Protein AF-D3F8M3-F1 (afdb_monomer)

Foldseek 3Di:
DAFPDKDKDKDKDAQAFAKKWKDKWKAQFDQQKKKWKWKDAPDPQQTDTPPDPPDNIDTRRDRGDDDIDIGTHHRGDMIMMMMGMHDGPDDRDQQIWMFMDMWGQDPVRDTDDDDDDDPDPDPDPPPDDDPDDDPTDTD

Structure (mmCIF, N/CA/C/O backbone):
data_AF-D3F8M3-F1
#
_entry.id   AF-D3F8M3-F1
#
loop_
_atom_site.group_PDB
_atom_site.id
_atom_site.type_symbol
_atom_site.label_atom_id
_atom_site.label_alt_id
_atom_site.label_comp_id
_atom_site.label_asym_id
_atom_site.label_entity_id
_atom_site.label_seq_id
_atom_site.pdbx_PDB_ins_code
_atom_site.Cartn_x
_atom_site.Cartn_y
_atom_site.Cartn_z
_atom_site.occupancy
_atom_site.B_iso_or_equiv
_atom_site.auth_seq_id
_atom_site.auth_comp_id
_atom_site.auth_asym_id
_atom_site.auth_atom_id
_atom_site.pdbx_PDB_model_num
ATOM 1 N N . MET A 1 1 ? -14.544 12.584 3.136 1.00 70.25 1 MET A N 1
ATOM 2 C CA . MET A 1 1 ? -13.874 12.634 4.454 1.00 70.25 1 MET A CA 1
ATOM 3 C C . MET A 1 1 ? -12.374 12.599 4.211 1.00 70.25 1 MET A C 1
ATOM 5 O O . MET A 1 1 ? -11.927 11.708 3.496 1.00 70.25 1 MET A O 1
ATOM 9 N N . ALA A 1 2 ? -11.630 13.588 4.708 1.00 84.50 2 ALA A N 1
ATOM 10 C CA . ALA A 1 2 ? -10.171 13.632 4.570 1.00 84.50 2 ALA A CA 1
ATOM 11 C C . ALA A 1 2 ? -9.510 12.509 5.399 1.00 84.50 2 ALA A C 1
ATOM 13 O O . ALA A 1 2 ? -10.127 12.057 6.368 1.00 84.50 2 ALA A O 1
ATOM 14 N N . PRO A 1 3 ? -8.321 12.016 5.008 1.00 90.19 3 PRO A N 1
ATOM 15 C CA . PRO A 1 3 ? -7.590 11.027 5.794 1.00 90.19 3 PRO A CA 1
ATOM 16 C C . PRO A 1 3 ? -7.105 11.617 7.123 1.00 90.19 3 PRO A C 1
ATOM 18 O O . PRO A 1 3 ? -6.761 12.794 7.197 1.00 90.19 3 PRO A O 1
ATOM 21 N N . ASN A 1 4 ? -7.070 10.787 8.169 1.00 92.94 4 ASN A N 1
ATOM 22 C CA . ASN A 1 4 ? -6.460 11.142 9.457 1.00 92.94 4 ASN A CA 1
ATOM 23 C C . ASN A 1 4 ? -4.934 11.176 9.347 1.00 92.94 4 ASN A C 1
ATOM 25 O O . ASN A 1 4 ? -4.270 11.924 10.059 1.00 92.94 4 ASN A O 1
ATOM 29 N N . TRP A 1 5 ? -4.395 10.354 8.449 1.00 91.31 5 TRP A N 1
ATOM 30 C CA . TRP A 1 5 ? -2.975 10.254 8.178 1.00 91.31 5 TRP A CA 1
ATOM 31 C C . TRP A 1 5 ? -2.743 10.063 6.682 1.00 91.31 5 TRP A C 1
ATOM 33 O O . TRP A 1 5 ? -3.412 9.258 6.028 1.00 91.31 5 TRP A O 1
ATOM 43 N N . GLU A 1 6 ? -1.779 10.806 6.151 1.00 94.38 6 GLU A N 1
ATOM 44 C CA . GLU A 1 6 ? -1.294 10.675 4.785 1.00 94.38 6 GLU A CA 1
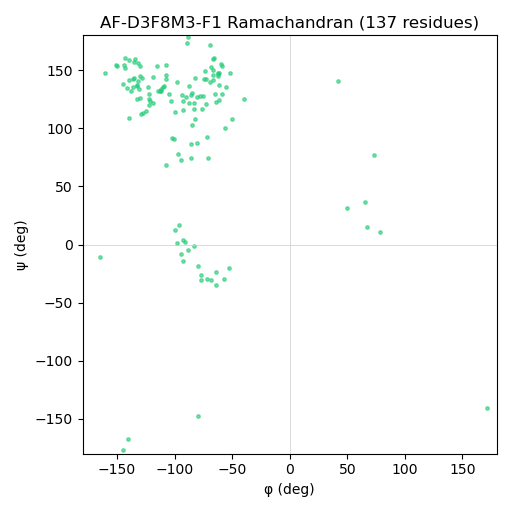ATOM 45 C C . GLU A 1 6 ? 0.230 10.785 4.796 1.00 94.38 6 GLU A C 1
ATOM 47 O O . GLU A 1 6 ? 0.791 11.696 5.408 1.00 94.38 6 GLU A O 1
ATOM 52 N N . GLN A 1 7 ? 0.899 9.859 4.114 1.00 91.94 7 GLN A N 1
ATOM 53 C CA . GLN A 1 7 ? 2.345 9.889 3.948 1.00 91.94 7 GLN A CA 1
ATOM 54 C C . GLN A 1 7 ? 2.705 9.561 2.506 1.00 91.94 7 GLN A C 1
ATOM 56 O O . GLN A 1 7 ? 2.183 8.614 1.922 1.00 91.94 7 GLN A O 1
ATOM 61 N N . THR A 1 8 ? 3.628 10.341 1.948 1.00 92.56 8 THR A N 1
ATOM 62 C CA . THR A 1 8 ? 4.234 10.064 0.646 1.00 92.56 8 THR A CA 1
ATOM 63 C C . THR A 1 8 ? 5.693 9.695 0.835 1.00 92.56 8 THR A C 1
ATOM 65 O O . THR A 1 8 ? 6.421 10.361 1.570 1.00 92.56 8 THR A O 1
ATOM 68 N N . ILE A 1 9 ? 6.111 8.629 0.171 1.00 87.69 9 ILE A N 1
ATOM 69 C CA . ILE A 1 9 ? 7.449 8.046 0.280 1.00 87.69 9 ILE A CA 1
ATOM 70 C C . ILE A 1 9 ? 7.977 7.709 -1.114 1.00 87.69 9 ILE A C 1
ATOM 72 O O . ILE A 1 9 ? 7.195 7.297 -1.972 1.00 87.69 9 ILE A O 1
ATOM 76 N N . PRO A 1 10 ? 9.281 7.882 -1.374 1.00 88.50 10 PRO A N 1
ATOM 77 C CA . PRO A 1 10 ? 9.869 7.448 -2.631 1.00 88.50 10 PRO A CA 1
ATOM 78 C C . PRO A 1 10 ? 9.842 5.919 -2.722 1.00 88.50 10 PRO A C 1
ATOM 80 O O . PRO A 1 10 ? 10.078 5.225 -1.734 1.00 88.50 10 PRO A O 1
ATOM 83 N N . VAL A 1 11 ? 9.569 5.403 -3.916 1.00 86.12 11 VAL A N 1
ATOM 84 C CA . VAL A 1 11 ? 9.629 3.973 -4.232 1.00 86.12 11 VAL A CA 1
ATOM 85 C C . VAL A 1 11 ? 10.392 3.789 -5.536 1.00 86.12 11 VAL A C 1
ATOM 87 O O . VAL A 1 11 ? 10.189 4.529 -6.498 1.00 86.12 11 VAL A O 1
ATOM 90 N N . ALA A 1 12 ? 11.284 2.807 -5.575 1.00 85.62 12 ALA A N 1
ATOM 91 C CA . ALA A 1 12 ? 12.039 2.467 -6.771 1.00 85.62 12 ALA A CA 1
ATOM 92 C C . ALA A 1 12 ? 11.626 1.076 -7.246 1.00 85.62 12 ALA A C 1
ATOM 94 O O . ALA A 1 12 ? 11.543 0.140 -6.451 1.00 85.62 12 ALA A O 1
ATOM 95 N N . GLY A 1 13 ? 11.349 0.959 -8.542 1.00 80.06 13 GLY A N 1
ATOM 96 C CA . GLY A 1 13 ? 11.142 -0.330 -9.181 1.00 80.06 13 GLY A CA 1
ATOM 97 C C . GLY A 1 13 ? 12.434 -1.146 -9.263 1.00 80.06 13 GLY A C 1
ATOM 98 O O . GLY A 1 13 ? 13.524 -0.638 -8.978 1.00 80.06 13 GLY A O 1
ATOM 99 N N . PRO A 1 14 ? 12.327 -2.415 -9.683 1.00 79.50 14 PRO A N 1
ATOM 100 C CA . PRO A 1 14 ? 13.489 -3.261 -9.910 1.00 79.50 14 PRO A CA 1
ATOM 101 C C . PRO A 1 14 ? 14.441 -2.667 -10.972 1.00 79.50 14 PRO A C 1
ATOM 103 O O . PRO A 1 14 ? 14.021 -1.884 -11.835 1.00 79.50 14 PRO A O 1
ATOM 106 N N . PRO A 1 15 ? 15.737 -3.037 -10.929 1.00 78.25 15 PRO A N 1
ATOM 107 C CA . PRO A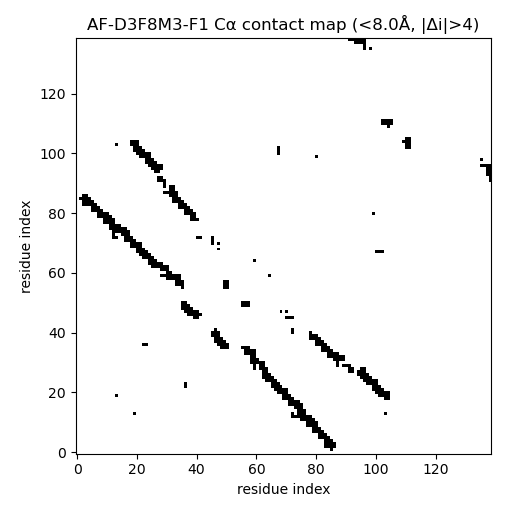 1 15 ? 16.721 -2.584 -11.914 1.00 78.25 15 PRO A CA 1
ATOM 108 C C . PRO A 1 15 ? 16.409 -3.090 -13.327 1.00 78.25 15 PRO A C 1
ATOM 110 O O . PRO A 1 15 ? 16.794 -2.440 -14.292 1.00 78.25 15 PRO A O 1
ATOM 113 N N . ASP A 1 16 ? 15.669 -4.194 -13.442 1.00 82.06 16 ASP A N 1
ATOM 114 C CA . ASP A 1 16 ? 15.241 -4.800 -14.699 1.00 82.06 16 ASP A CA 1
ATOM 115 C C . ASP A 1 16 ? 13.743 -4.581 -14.942 1.00 82.06 16 ASP A C 1
ATOM 117 O O . ASP A 1 16 ? 12.955 -4.431 -14.007 1.00 82.06 16 ASP A O 1
ATOM 121 N N . THR A 1 17 ? 13.327 -4.596 -16.211 1.00 78.88 17 THR A N 1
ATOM 122 C CA . THR A 1 17 ? 11.906 -4.527 -16.583 1.00 78.88 17 THR A CA 1
ATOM 123 C C . THR A 1 17 ? 11.230 -5.852 -16.238 1.00 78.88 17 THR A C 1
ATOM 125 O O . THR A 1 17 ? 11.248 -6.795 -17.028 1.00 78.88 17 THR A O 1
ATOM 128 N N . LEU A 1 18 ? 10.651 -5.931 -15.043 1.00 80.12 18 LEU A N 1
ATOM 129 C CA . LEU A 1 18 ? 10.013 -7.132 -14.513 1.00 80.12 18 LEU A CA 1
ATOM 130 C C . LEU A 1 18 ? 8.672 -6.796 -13.869 1.00 80.12 18 LEU A C 1
ATOM 132 O O . LEU A 1 18 ? 8.419 -5.670 -13.434 1.00 80.12 18 LEU A O 1
ATOM 136 N N . ARG A 1 19 ? 7.808 -7.809 -13.797 1.00 85.50 19 ARG A N 1
ATOM 137 C CA . ARG A 1 19 ? 6.572 -7.739 -13.024 1.00 85.50 19 ARG A CA 1
ATOM 138 C C . ARG A 1 19 ? 6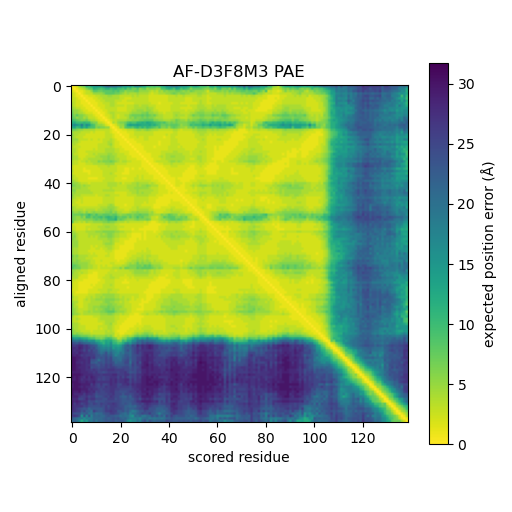.906 -7.929 -11.547 1.00 85.50 19 ARG A C 1
ATOM 140 O O . ARG A 1 19 ? 7.536 -8.921 -11.193 1.00 85.50 19 ARG A O 1
ATOM 147 N N . PHE A 1 20 ? 6.455 -7.021 -10.693 1.00 85.50 20 PHE A N 1
ATOM 148 C CA . PHE A 1 20 ? 6.680 -7.080 -9.250 1.00 85.50 20 PHE A CA 1
ATOM 149 C C . PHE A 1 20 ? 5.428 -6.669 -8.474 1.00 85.50 20 PHE A C 1
ATOM 151 O O . PHE A 1 20 ? 4.527 -6.027 -9.012 1.00 85.50 20 PHE A O 1
ATOM 158 N N . GLY A 1 21 ? 5.348 -7.089 -7.218 1.00 89.81 21 GLY A N 1
ATOM 159 C CA . GLY A 1 21 ? 4.313 -6.689 -6.278 1.00 89.81 21 GLY A CA 1
ATOM 160 C C . GLY A 1 21 ? 4.709 -5.413 -5.550 1.00 89.81 21 GLY A C 1
ATOM 161 O O . GLY A 1 21 ? 5.841 -5.275 -5.096 1.00 89.81 21 GLY A O 1
ATOM 162 N N . ILE A 1 22 ? 3.772 -4.489 -5.405 1.00 90.50 22 ILE A N 1
ATOM 163 C CA . ILE A 1 22 ? 3.949 -3.261 -4.632 1.00 90.50 22 ILE A CA 1
ATOM 164 C C . ILE A 1 22 ? 2.675 -2.960 -3.853 1.00 90.50 22 ILE A C 1
ATOM 166 O O . ILE A 1 22 ? 1.562 -3.157 -4.344 1.00 90.50 22 ILE A O 1
ATOM 170 N N . GLY A 1 23 ? 2.823 -2.482 -2.627 1.00 93.25 23 GLY A N 1
ATOM 171 C CA . GLY A 1 23 ? 1.692 -2.059 -1.819 1.00 93.25 23 GLY A CA 1
ATOM 172 C C . GLY A 1 23 ? 2.099 -1.750 -0.394 1.00 93.25 23 GLY A C 1
ATOM 173 O O . GLY A 1 23 ? 3.144 -1.143 -0.175 1.00 93.25 23 GLY A O 1
ATOM 174 N N . VAL A 1 24 ? 1.266 -2.134 0.567 1.00 92.69 24 VAL A N 1
ATOM 175 C CA . VAL A 1 24 ? 1.436 -1.760 1.972 1.00 92.69 24 VAL A CA 1
ATOM 176 C C . VAL A 1 24 ? 1.385 -2.978 2.880 1.00 92.69 24 VAL A C 1
ATOM 178 O O . VAL A 1 24 ? 0.597 -3.898 2.661 1.00 92.69 24 VAL A O 1
ATOM 181 N N . GLN A 1 25 ? 2.198 -2.956 3.927 1.00 93.94 25 GLN A N 1
ATOM 182 C CA . GLN A 1 25 ? 2.112 -3.854 5.065 1.00 93.94 25 GLN A CA 1
ATOM 183 C C . GLN A 1 25 ? 1.716 -3.045 6.289 1.00 93.94 25 GLN A C 1
ATOM 185 O O . GLN A 1 25 ? 2.260 -1.981 6.569 1.00 93.94 25 GLN A O 1
ATOM 190 N N . MET A 1 26 ? 0.730 -3.556 6.997 1.00 91.75 26 MET A N 1
ATOM 191 C CA . MET A 1 26 ? 0.248 -3.031 8.254 1.00 91.75 26 MET A CA 1
ATOM 192 C C . MET A 1 26 ? 0.690 -3.958 9.364 1.00 91.75 26 MET A C 1
ATOM 194 O O . MET A 1 26 ? 0.730 -5.176 9.174 1.00 91.75 26 MET A O 1
ATOM 198 N N . ARG A 1 27 ? 0.986 -3.372 10.515 1.00 95.44 27 ARG A N 1
ATOM 199 C CA . ARG A 1 27 ? 1.285 -4.100 11.741 1.00 95.44 27 ARG A CA 1
ATOM 200 C C . ARG A 1 27 ? 0.466 -3.514 12.872 1.00 95.44 27 ARG A C 1
ATOM 202 O O . ARG A 1 27 ? 0.428 -2.293 13.008 1.00 95.44 27 ARG A O 1
ATOM 209 N N . ASN A 1 28 ? -0.159 -4.376 13.668 1.00 94.69 28 ASN A N 1
ATOM 210 C CA . ASN A 1 28 ? -0.934 -3.999 14.855 1.00 94.69 28 ASN A CA 1
ATOM 211 C C . ASN A 1 28 ? -1.972 -2.870 14.625 1.00 94.69 28 ASN A C 1
ATOM 213 O O . ASN A 1 28 ? -2.248 -2.063 15.514 1.00 94.69 28 ASN A O 1
ATOM 217 N N . MET A 1 29 ? -2.542 -2.774 13.417 1.00 94.62 29 MET A N 1
ATOM 218 C CA . MET A 1 29 ? -3.519 -1.731 13.084 1.00 94.62 29 MET A CA 1
ATOM 219 C C . MET A 1 29 ? -4.937 -2.109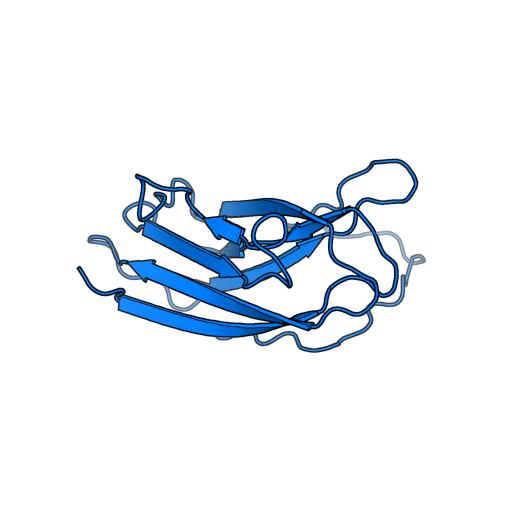 13.558 1.00 94.62 29 MET A C 1
ATOM 221 O O . MET A 1 29 ? -5.335 -3.269 13.448 1.00 94.62 29 MET A O 1
ATOM 225 N N . PRO A 1 30 ? -5.764 -1.158 14.028 1.00 95.25 30 PRO A N 1
ATOM 226 C CA . PRO A 1 30 ? -7.167 -1.436 14.336 1.00 95.25 30 PRO A CA 1
ATOM 227 C C . PRO A 1 30 ? -7.980 -1.877 13.109 1.00 95.25 30 PRO A C 1
ATOM 229 O O . PRO A 1 30 ? -7.761 -1.392 11.996 1.00 95.25 30 PRO A O 1
ATOM 232 N N . THR A 1 31 ? -8.959 -2.764 13.315 1.00 95.94 31 THR A N 1
ATOM 233 C CA . THR A 1 31 ? -9.764 -3.371 12.235 1.00 95.94 31 THR A CA 1
ATOM 234 C C . THR A 1 31 ? -11.045 -2.608 11.875 1.00 95.94 31 THR A C 1
ATOM 236 O O . THR A 1 31 ? -11.826 -3.022 11.021 1.00 95.94 31 THR A O 1
ATOM 239 N N . ASP A 1 32 ? -11.288 -1.478 12.526 1.00 94.38 32 ASP A N 1
ATOM 240 C CA . ASP A 1 32 ? -12.395 -0.563 12.238 1.00 94.38 32 ASP A CA 1
ATOM 241 C C . ASP A 1 32 ? -11.964 0.627 11.357 1.00 94.38 32 ASP A C 1
ATOM 243 O O . ASP A 1 32 ? -12.776 1.496 11.026 1.00 94.38 32 ASP A O 1
ATOM 247 N N . GLY A 1 33 ? -10.686 0.659 10.963 1.00 94.75 33 GLY A N 1
ATOM 248 C CA . GLY A 1 33 ? -10.104 1.657 10.075 1.00 94.75 33 GLY A CA 1
ATOM 249 C C . GLY A 1 33 ? -10.186 1.305 8.588 1.00 94.75 33 GLY A C 1
ATOM 250 O O . GLY A 1 33 ? -10.555 0.202 8.174 1.00 94.75 33 GLY A O 1
ATOM 251 N N . TRP A 1 34 ? -9.788 2.272 7.763 1.00 96.38 34 TRP A N 1
ATOM 252 C CA . TRP A 1 34 ? -9.729 2.137 6.308 1.00 96.38 34 TRP A CA 1
ATOM 253 C C . TRP A 1 34 ? -8.398 2.633 5.769 1.00 96.38 34 TRP A C 1
ATOM 255 O O . TRP A 1 34 ? -7.773 3.512 6.359 1.00 96.38 34 TRP A O 1
ATOM 265 N N . PHE A 1 35 ? -8.003 2.142 4.600 1.00 96.44 35 PHE A N 1
ATOM 266 C CA . PHE A 1 35 ? -6.783 2.569 3.932 1.00 96.44 35 PHE A CA 1
ATOM 267 C C . PHE A 1 35 ? -6.929 2.646 2.418 1.00 96.44 35 PHE A C 1
ATOM 269 O O . PHE A 1 35 ? -7.828 2.058 1.816 1.00 96.44 35 PHE A O 1
ATOM 276 N N . ALA A 1 36 ? -6.020 3.390 1.809 1.00 96.75 36 ALA A N 1
ATOM 277 C CA . ALA A 1 36 ? -5.849 3.478 0.372 1.00 96.75 36 ALA A CA 1
ATOM 278 C C . ALA A 1 36 ? -4.382 3.788 0.086 1.00 96.75 36 ALA A C 1
ATOM 280 O O . ALA A 1 36 ? -3.696 4.394 0.913 1.00 96.75 36 ALA A O 1
ATOM 281 N N . PHE A 1 37 ? -3.906 3.417 -1.092 1.00 95.44 37 PHE A N 1
ATOM 282 C CA . PHE A 1 37 ? -2.617 3.892 -1.568 1.00 95.44 37 PHE A CA 1
ATOM 283 C C . PHE A 1 37 ? -2.661 4.133 -3.070 1.00 95.44 37 PHE A C 1
ATOM 285 O O . PHE A 1 37 ? -3.444 3.518 -3.796 1.00 95.44 37 PHE A O 1
ATOM 292 N N . ASN A 1 38 ? -1.828 5.054 -3.535 1.00 96.50 38 ASN A N 1
ATOM 293 C CA . ASN A 1 38 ? -1.593 5.245 -4.954 1.00 96.50 38 ASN A CA 1
ATOM 294 C C . ASN A 1 38 ? -0.095 5.268 -5.241 1.00 96.50 38 ASN A C 1
ATOM 296 O O . ASN A 1 38 ? 0.715 5.586 -4.369 1.00 96.50 38 ASN A O 1
ATOM 300 N N . VAL A 1 39 ? 0.253 4.891 -6.464 1.00 95.50 39 VAL A N 1
ATOM 301 C CA . VAL A 1 39 ? 1.621 4.948 -6.966 1.00 95.50 39 VAL A CA 1
ATOM 302 C C . VAL A 1 39 ? 1.549 5.426 -8.412 1.00 95.50 39 VAL A C 1
ATOM 304 O O . VAL A 1 39 ? 1.049 4.679 -9.258 1.00 95.50 39 VAL A O 1
ATOM 307 N N . PRO A 1 40 ? 1.978 6.661 -8.724 1.00 95.62 40 PRO A N 1
ATOM 308 C CA . PRO A 1 40 ? 2.013 7.141 -10.096 1.00 95.62 40 PRO A CA 1
ATOM 309 C C . PRO A 1 40 ? 2.906 6.254 -10.968 1.00 95.62 40 PRO A C 1
ATOM 311 O O . PRO A 1 40 ? 4.049 5.956 -10.617 1.00 95.62 40 PRO A O 1
ATOM 314 N N . GLY A 1 41 ? 2.375 5.818 -12.101 1.00 92.06 41 GLY A N 1
ATOM 315 C CA . GLY A 1 41 ? 3.127 5.117 -13.131 1.00 92.06 41 GLY A CA 1
ATOM 316 C C . GLY A 1 41 ? 3.756 6.082 -14.130 1.00 92.06 41 GLY A C 1
ATOM 317 O O . GLY A 1 41 ? 3.568 7.298 -14.060 1.00 92.06 41 GLY A O 1
ATOM 318 N N . TYR A 1 42 ? 4.487 5.532 -15.096 1.00 89.88 42 TYR A N 1
ATOM 319 C CA . TYR A 1 42 ? 4.910 6.289 -16.279 1.00 89.88 42 TYR A CA 1
ATOM 320 C C . TYR A 1 42 ? 3.775 6.408 -17.315 1.00 89.88 42 TYR A C 1
ATOM 322 O O . TYR A 1 42 ? 3.825 7.277 -18.183 1.00 89.88 42 TYR A O 1
ATOM 330 N N . ASP A 1 43 ? 2.759 5.551 -17.209 1.00 92.62 43 ASP A N 1
ATOM 331 C CA . ASP A 1 43 ? 1.517 5.551 -17.977 1.00 92.62 43 ASP A CA 1
ATOM 332 C C . ASP A 1 43 ? 0.335 5.079 -17.099 1.00 92.62 43 ASP A C 1
ATOM 334 O O . ASP A 1 43 ? 0.475 4.843 -15.894 1.00 92.62 43 ASP A O 1
ATOM 338 N N . ALA A 1 44 ? -0.856 4.966 -17.691 1.00 91.44 44 ALA A N 1
ATOM 339 C CA . ALA A 1 44 ? -2.058 4.545 -16.974 1.00 91.44 44 ALA A CA 1
ATOM 340 C C . ALA A 1 44 ? -2.020 3.069 -16.528 1.00 91.44 44 ALA A C 1
ATOM 342 O O . ALA A 1 44 ? -2.599 2.746 -15.495 1.00 91.44 44 ALA A O 1
ATOM 343 N N . GLU A 1 45 ? -1.336 2.188 -17.264 1.00 90.00 45 GLU A N 1
ATOM 344 C CA . GLU A 1 45 ? -1.260 0.748 -16.961 1.00 90.00 45 GLU A CA 1
ATOM 345 C C . GLU A 1 45 ? -0.287 0.446 -15.813 1.00 90.00 45 GLU A C 1
ATOM 347 O O . GLU A 1 45 ? -0.481 -0.490 -15.039 1.00 90.00 45 GLU A O 1
ATOM 352 N N . SER A 1 46 ? 0.750 1.270 -15.681 1.00 89.94 46 SER A N 1
ATOM 353 C CA . SER A 1 46 ? 1.747 1.212 -14.612 1.00 89.94 46 SER A CA 1
ATOM 354 C C . SER A 1 46 ? 1.368 2.024 -13.371 1.00 89.94 46 SER A C 1
ATOM 356 O O . SER A 1 46 ? 2.098 1.991 -12.375 1.00 89.94 46 SER A O 1
ATOM 358 N N . THR A 1 47 ? 0.251 2.758 -13.420 1.00 94.12 47 THR A N 1
ATOM 359 C CA . THR A 1 47 ? -0.276 3.532 -12.293 1.00 94.12 47 THR A CA 1
ATOM 360 C C . THR A 1 47 ? -1.135 2.652 -11.401 1.00 94.12 47 THR A C 1
ATOM 362 O O . THR A 1 47 ? -2.064 1.989 -11.856 1.00 94.12 47 THR A O 1
ATOM 365 N N . ILE A 1 48 ? -0.874 2.699 -10.097 1.00 94.50 48 ILE A N 1
ATOM 366 C CA . ILE A 1 48 ? -1.657 1.962 -9.109 1.00 94.50 48 ILE A CA 1
ATOM 367 C C . ILE A 1 48 ? -2.564 2.921 -8.359 1.00 94.50 48 ILE A C 1
ATOM 369 O O . ILE A 1 48 ? -2.122 3.931 -7.811 1.00 94.50 48 ILE A O 1
ATOM 373 N N . ILE A 1 49 ? -3.840 2.553 -8.296 1.00 94.75 49 ILE A N 1
ATOM 374 C CA . ILE A 1 49 ? -4.849 3.183 -7.453 1.00 94.75 49 ILE A CA 1
ATOM 375 C C . ILE A 1 49 ? -5.524 2.056 -6.681 1.00 94.75 49 ILE A C 1
ATOM 377 O O . ILE A 1 49 ? -6.197 1.212 -7.275 1.00 94.75 49 ILE A O 1
ATOM 381 N N . PHE A 1 50 ? -5.311 2.022 -5.367 1.00 94.12 50 PHE A N 1
ATOM 382 C CA . PHE A 1 50 ? -5.869 0.997 -4.501 1.00 94.12 50 PHE A CA 1
ATOM 383 C C . PHE A 1 50 ? -6.731 1.602 -3.377 1.00 94.12 50 PHE A C 1
ATOM 385 O O . PHE A 1 50 ? -6.239 2.452 -2.630 1.00 94.12 50 PHE A O 1
ATOM 392 N N . PRO A 1 51 ? -7.969 1.111 -3.181 1.00 93.75 51 PRO A N 1
ATOM 393 C CA . PRO A 1 51 ? -8.689 0.221 -4.096 1.00 93.75 51 PRO A CA 1
ATOM 394 C C . PRO A 1 51 ? -9.036 0.932 -5.421 1.00 93.75 51 PRO A C 1
ATOM 396 O O . PRO A 1 51 ? -9.048 2.164 -5.467 1.00 93.75 51 PRO A O 1
ATOM 399 N N . PRO A 1 52 ? -9.309 0.183 -6.504 1.00 88.38 52 PRO A N 1
ATOM 400 C CA . PRO A 1 52 ? -9.730 0.785 -7.761 1.00 88.38 52 PRO A CA 1
ATOM 401 C C . PRO A 1 52 ? -11.123 1.435 -7.624 1.00 88.38 52 PRO A C 1
ATOM 403 O O . PRO A 1 52 ? -11.962 0.946 -6.853 1.00 88.38 52 PRO A O 1
ATOM 406 N N . PRO A 1 53 ? -11.408 2.502 -8.397 1.00 84.31 53 PRO A N 1
ATOM 407 C CA . PRO A 1 53 ? -12.738 3.100 -8.465 1.00 84.31 53 PRO A CA 1
ATOM 408 C C . PRO A 1 53 ? -13.839 2.062 -8.770 1.00 84.31 53 PRO A C 1
ATOM 410 O O . PRO A 1 53 ? -13.583 1.102 -9.497 1.00 84.31 53 PRO A O 1
ATOM 413 N N . PRO A 1 54 ? -15.071 2.240 -8.249 1.00 88.69 54 PRO A N 1
ATOM 414 C CA . PRO A 1 54 ? -15.574 3.416 -7.525 1.00 88.69 54 PRO A CA 1
ATOM 415 C C . PRO A 1 54 ? -15.218 3.442 -6.030 1.00 88.69 54 PRO A C 1
ATOM 417 O O . PRO A 1 54 ? -15.578 4.386 -5.327 1.00 88.69 54 PRO A O 1
ATOM 420 N N . ASN A 1 55 ? -14.524 2.424 -5.522 1.00 85.44 55 ASN A N 1
ATOM 421 C CA . ASN A 1 55 ? -14.165 2.364 -4.112 1.00 85.44 55 ASN A CA 1
ATOM 422 C C . ASN A 1 55 ? -13.022 3.343 -3.829 1.00 85.44 55 ASN A C 1
ATOM 424 O O . ASN A 1 55 ? -11.991 3.306 -4.487 1.00 85.44 55 ASN A O 1
ATOM 428 N N . ALA A 1 56 ? -13.192 4.214 -2.834 1.00 87.19 56 ALA A N 1
ATOM 429 C CA . ALA A 1 56 ? -12.168 5.197 -2.469 1.00 87.19 56 ALA A CA 1
ATOM 430 C C . ALA A 1 56 ? -11.219 4.711 -1.357 1.00 87.19 56 ALA A C 1
ATOM 432 O O . ALA A 1 56 ? -10.198 5.342 -1.098 1.00 87.19 56 ALA A O 1
ATOM 433 N N . ARG A 1 57 ? -11.585 3.630 -0.653 1.00 93.19 57 ARG A N 1
ATOM 434 C CA . ARG A 1 57 ? -10.856 3.087 0.503 1.00 93.19 57 ARG A CA 1
ATOM 435 C C . ARG A 1 57 ? -11.236 1.629 0.768 1.00 93.19 57 ARG A C 1
ATOM 437 O O . ARG A 1 57 ? -12.374 1.236 0.520 1.00 93.19 57 ARG A O 1
ATOM 444 N N . SER A 1 58 ? -10.286 0.847 1.264 1.00 94.31 58 SER A N 1
ATOM 445 C CA . SER A 1 58 ? -10.423 -0.569 1.623 1.00 94.31 58 SER A CA 1
ATOM 446 C C . SER A 1 58 ? -10.434 -0.722 3.148 1.00 94.31 58 SER A C 1
ATOM 448 O O . SER A 1 58 ? -9.708 0.019 3.814 1.00 94.31 58 SER A O 1
ATOM 450 N N . PRO A 1 59 ? -11.232 -1.633 3.734 1.00 94.94 59 PRO A N 1
ATOM 451 C CA . PRO A 1 59 ? -11.239 -1.832 5.180 1.00 94.94 59 PRO A CA 1
ATOM 452 C C . PRO A 1 59 ? -9.974 -2.569 5.635 1.00 94.94 59 PRO A C 1
ATOM 454 O O . PRO A 1 59 ? -9.443 -3.416 4.908 1.00 94.94 59 PRO A O 1
ATOM 457 N N . VAL A 1 60 ? -9.521 -2.283 6.854 1.00 92.88 60 VAL A N 1
ATOM 458 C CA . VAL A 1 60 ? -8.508 -3.092 7.544 1.00 92.88 60 VAL A CA 1
ATOM 459 C C . VAL A 1 60 ? -9.233 -4.239 8.245 1.00 92.88 60 VAL A C 1
ATOM 461 O O . VAL A 1 60 ? -9.868 -4.031 9.260 1.00 92.88 60 VAL A O 1
ATOM 464 N N . TYR A 1 61 ? -9.200 -5.460 7.713 1.00 92.06 61 TYR A N 1
ATOM 465 C CA . TYR A 1 61 ? -9.980 -6.578 8.281 1.00 92.06 61 TYR A CA 1
ATOM 466 C C . TYR A 1 61 ? -9.193 -7.454 9.271 1.00 92.06 61 TYR A C 1
ATOM 468 O O . TYR A 1 61 ? -9.772 -8.327 9.915 1.00 92.06 61 TYR A O 1
ATOM 476 N N . ARG A 1 62 ? -7.879 -7.233 9.398 1.00 92.94 62 ARG A N 1
ATOM 477 C CA . ARG A 1 62 ? -7.012 -7.856 10.409 1.00 92.94 62 ARG A CA 1
ATOM 478 C C . ARG A 1 62 ? -5.844 -6.925 10.773 1.00 92.94 62 ARG A C 1
ATOM 480 O O . ARG A 1 62 ? -5.458 -6.142 9.905 1.00 92.94 62 ARG A O 1
ATOM 487 N N . PRO A 1 63 ? -5.265 -7.024 11.985 1.00 86.38 63 PRO A N 1
ATOM 488 C CA . PRO A 1 63 ? -4.220 -6.097 12.432 1.00 86.38 63 PRO A CA 1
ATOM 489 C C . PRO A 1 63 ? -2.915 -6.130 11.634 1.00 86.38 63 PRO A C 1
ATOM 491 O O . PRO A 1 63 ? -2.312 -5.082 11.405 1.00 86.38 63 PRO A O 1
ATOM 494 N N . ASP A 1 64 ? -2.521 -7.312 11.160 1.00 93.12 64 ASP A N 1
ATOM 495 C CA . ASP A 1 64 ? -1.305 -7.527 10.371 1.00 93.12 64 ASP A CA 1
ATOM 496 C C . ASP A 1 64 ? -1.679 -7.807 8.906 1.00 93.12 64 ASP A C 1
ATOM 498 O O . ASP A 1 64 ? -1.653 -8.933 8.390 1.00 93.12 64 ASP A O 1
ATOM 502 N N . LEU A 1 65 ? -2.188 -6.767 8.247 1.00 89.19 65 LEU A N 1
ATOM 503 C CA . LEU A 1 65 ? -2.657 -6.830 6.867 1.00 89.19 65 LEU A CA 1
ATOM 504 C C . LEU A 1 65 ? -1.541 -6.444 5.895 1.00 89.19 65 LEU A C 1
ATOM 506 O O . LEU A 1 65 ? -1.049 -5.326 5.932 1.00 89.19 65 LEU A O 1
ATOM 510 N N . ALA A 1 66 ? -1.219 -7.323 4.949 1.00 91.88 66 ALA A N 1
ATOM 511 C CA . ALA A 1 66 ? -0.399 -6.988 3.791 1.00 91.88 66 ALA A CA 1
ATOM 512 C C . ALA A 1 66 ? -1.254 -7.000 2.520 1.00 91.88 66 ALA A C 1
ATOM 514 O O . ALA A 1 66 ? -2.055 -7.916 2.309 1.00 91.88 66 ALA A O 1
ATOM 515 N N . VAL A 1 67 ? -1.075 -5.988 1.674 1.00 89.88 67 VAL A N 1
ATOM 516 C CA . VAL A 1 67 ? -1.696 -5.895 0.351 1.00 89.88 67 VAL A CA 1
ATOM 517 C C . VAL A 1 67 ? -0.627 -5.569 -0.672 1.00 89.88 67 VAL A C 1
ATOM 519 O O . VAL A 1 67 ? 0.068 -4.566 -0.548 1.00 89.88 67 VAL A O 1
ATOM 522 N N . LEU A 1 68 ? -0.548 -6.401 -1.706 1.00 91.75 68 LEU A N 1
ATOM 523 C CA . LEU A 1 68 ? 0.333 -6.220 -2.851 1.00 91.75 68 LEU A CA 1
ATOM 524 C C . LEU A 1 68 ? -0.503 -6.201 -4.129 1.00 91.75 68 LEU A C 1
ATOM 526 O O . LEU A 1 68 ? -1.390 -7.033 -4.321 1.00 91.75 68 LEU A O 1
ATOM 530 N N . VAL A 1 69 ? -0.196 -5.258 -5.011 1.00 89.69 69 VAL A N 1
ATOM 531 C CA . VAL A 1 69 ? -0.725 -5.180 -6.372 1.00 89.69 69 VAL A CA 1
ATOM 532 C C . VAL A 1 69 ? 0.428 -5.446 -7.326 1.00 89.69 69 VAL A C 1
ATOM 534 O O . VAL A 1 69 ? 1.509 -4.881 -7.180 1.00 89.69 69 VAL A O 1
ATOM 537 N N . MET A 1 70 ? 0.205 -6.330 -8.294 1.00 89.06 70 MET A N 1
ATOM 538 C CA . MET A 1 70 ? 1.217 -6.658 -9.292 1.00 89.06 70 MET A CA 1
ATOM 539 C C . MET A 1 70 ? 1.240 -5.597 -10.390 1.00 89.06 70 MET A C 1
ATOM 541 O O . MET A 1 70 ? 0.212 -5.352 -11.020 1.00 89.06 70 MET A O 1
ATOM 545 N N . VAL A 1 71 ? 2.414 -5.038 -10.665 1.00 88.88 71 VAL A N 1
ATOM 546 C CA . VAL A 1 71 ? 2.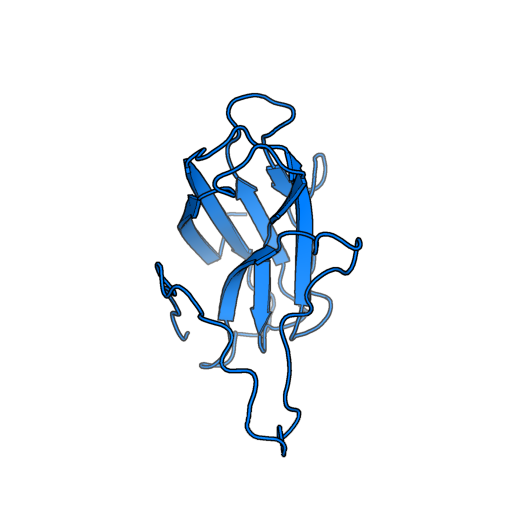644 -4.023 -11.700 1.00 88.88 71 VAL A CA 1
ATOM 547 C C . VAL A 1 71 ? 3.894 -4.365 -12.506 1.00 88.88 71 VAL A C 1
ATOM 549 O O . VAL A 1 71 ? 4.744 -5.133 -12.057 1.00 88.88 71 VAL A O 1
ATOM 552 N N . THR A 1 72 ? 4.001 -3.808 -13.707 1.00 90.44 72 THR A N 1
ATOM 553 C CA . THR A 1 72 ? 5.213 -3.882 -14.526 1.00 90.44 72 THR A CA 1
ATOM 554 C C . THR A 1 72 ? 5.716 -2.467 -14.747 1.00 90.44 72 THR A C 1
ATOM 556 O O . THR A 1 72 ? 4.983 -1.637 -15.281 1.00 90.44 72 THR A O 1
ATOM 559 N N . TRP A 1 73 ? 6.950 -2.182 -14.333 1.00 88.19 73 TRP A N 1
ATOM 560 C CA . TRP A 1 73 ? 7.618 -0.910 -14.615 1.00 88.19 73 TRP A CA 1
ATOM 561 C C . TRP A 1 73 ? 8.830 -1.127 -15.510 1.00 88.19 73 TRP A C 1
ATOM 563 O O . TRP A 1 73 ? 9.441 -2.194 -15.500 1.00 88.19 73 TRP A O 1
ATOM 573 N N . ARG A 1 74 ? 9.199 -0.090 -16.268 1.00 88.75 74 ARG A N 1
ATOM 574 C CA . ARG A 1 74 ? 10.492 -0.056 -16.956 1.00 88.75 74 ARG A CA 1
ATOM 575 C C . ARG A 1 74 ? 11.639 -0.108 -15.940 1.00 88.75 74 ARG A C 1
ATOM 577 O O . ARG A 1 74 ? 11.524 0.459 -14.851 1.00 88.75 74 ARG A O 1
ATOM 584 N N . ALA A 1 75 ? 12.739 -0.737 -16.341 1.00 86.25 75 ALA A N 1
ATOM 585 C CA . ALA A 1 75 ? 13.998 -0.795 -15.602 1.00 86.25 75 ALA A CA 1
ATOM 586 C C . ALA A 1 75 ? 14.359 0.543 -14.927 1.00 86.25 75 ALA A C 1
ATOM 588 O O . ALA A 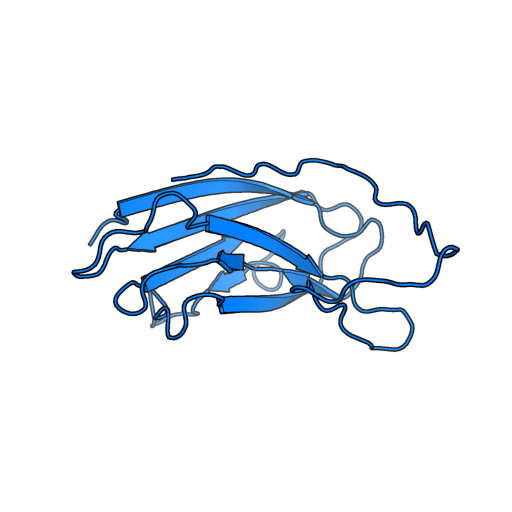1 75 ? 14.405 1.590 -15.583 1.00 86.25 75 ALA A O 1
ATOM 589 N N . GLY A 1 76 ? 14.598 0.506 -13.612 1.00 79.75 76 GLY A N 1
ATOM 590 C CA . GLY A 1 76 ? 15.057 1.659 -12.832 1.00 79.75 76 GLY A CA 1
ATOM 591 C C . GLY A 1 76 ? 14.047 2.804 -12.689 1.00 79.75 76 GLY A C 1
ATOM 592 O O . GLY A 1 76 ? 14.438 3.915 -12.329 1.00 79.75 76 GLY A O 1
ATOM 593 N N . PHE A 1 77 ? 12.760 2.585 -12.982 1.00 87.19 77 PHE A N 1
ATOM 594 C CA . PHE A 1 77 ? 11.744 3.616 -12.778 1.00 87.19 77 PHE A CA 1
ATOM 595 C C . PHE A 1 77 ? 11.591 3.958 -11.292 1.00 87.19 77 PHE A C 1
ATOM 597 O O . PHE A 1 77 ? 11.401 3.080 -10.451 1.00 87.19 77 PHE A O 1
ATOM 604 N N . VAL A 1 78 ? 11.643 5.252 -10.985 1.00 88.75 78 VAL A N 1
ATOM 605 C CA . VAL A 1 78 ? 11.432 5.793 -9.641 1.00 88.75 78 VAL A CA 1
ATOM 606 C C . VAL A 1 78 ? 10.098 6.520 -9.619 1.00 88.75 78 VAL A C 1
ATOM 608 O O . VAL A 1 78 ? 9.779 7.278 -10.536 1.00 88.75 78 VAL A O 1
ATOM 611 N N . SER A 1 79 ? 9.336 6.296 -8.559 1.00 92.19 79 SER A N 1
ATOM 612 C CA . SER A 1 79 ? 8.059 6.946 -8.304 1.00 92.19 79 SER A CA 1
ATOM 613 C C . SER A 1 79 ? 7.925 7.279 -6.814 1.00 92.19 79 SER A C 1
ATOM 615 O O . SER A 1 79 ? 8.893 7.234 -6.049 1.00 92.19 79 SER A O 1
ATOM 617 N N . SER A 1 80 ? 6.722 7.632 -6.386 1.00 90.94 80 SER A N 1
ATOM 618 C CA . SER A 1 80 ? 6.354 7.796 -4.990 1.00 90.94 80 SER A CA 1
ATOM 619 C C . SER A 1 80 ? 5.068 7.034 -4.686 1.00 90.94 80 SER A C 1
ATOM 621 O O . SER A 1 80 ? 4.178 6.925 -5.522 1.00 90.94 80 SER A O 1
ATOM 623 N N . MET A 1 81 ? 4.963 6.483 -3.481 1.00 93.94 81 MET A N 1
ATOM 624 C CA . MET A 1 81 ? 3.722 5.908 -2.976 1.00 93.94 81 MET A CA 1
ATOM 625 C C . MET A 1 81 ? 3.100 6.883 -1.987 1.00 93.94 81 MET A C 1
ATOM 627 O O . MET A 1 81 ? 3.741 7.230 -0.994 1.00 93.94 81 MET A O 1
ATOM 631 N N . THR A 1 82 ? 1.856 7.293 -2.230 1.00 95.81 82 THR A N 1
ATOM 632 C CA . THR A 1 82 ? 1.061 8.015 -1.232 1.00 95.81 82 THR A CA 1
ATOM 633 C C . THR A 1 82 ? 0.114 7.042 -0.553 1.00 95.81 82 THR A C 1
ATOM 635 O O . THR A 1 82 ? -0.811 6.519 -1.175 1.00 95.81 82 THR A O 1
ATOM 638 N N . MET A 1 83 ? 0.338 6.818 0.736 1.00 95.44 83 MET A N 1
ATOM 639 C CA . MET A 1 83 ? -0.497 5.997 1.603 1.00 95.44 83 MET A CA 1
ATOM 640 C C . MET A 1 83 ? -1.439 6.898 2.393 1.00 95.44 83 MET A C 1
ATOM 642 O O . MET A 1 83 ? -1.046 7.967 2.862 1.00 95.44 83 MET A O 1
ATOM 646 N N . ARG A 1 84 ? -2.686 6.462 2.544 1.00 95.81 84 ARG A N 1
ATOM 647 C CA . ARG A 1 84 ? -3.733 7.174 3.275 1.00 95.81 84 ARG A CA 1
ATOM 648 C C . ARG A 1 84 ? -4.422 6.228 4.233 1.00 95.81 84 ARG A C 1
ATOM 650 O O . ARG A 1 84 ? -4.716 5.086 3.873 1.00 95.81 84 ARG A O 1
ATOM 657 N N . TRP A 1 85 ? -4.734 6.734 5.416 1.00 95.06 85 TRP A N 1
ATOM 658 C CA . TRP A 1 85 ? -5.460 5.996 6.435 1.00 95.06 85 TRP A CA 1
ATOM 659 C C . TRP A 1 85 ? -6.551 6.854 7.078 1.00 95.06 85 TRP A C 1
ATOM 661 O O . TRP A 1 85 ? -6.392 8.060 7.299 1.00 95.06 85 TRP A O 1
ATOM 671 N N . TRP A 1 86 ? -7.676 6.206 7.369 1.00 96.00 86 TRP A N 1
ATOM 672 C CA . TRP A 1 86 ? -8.812 6.777 8.079 1.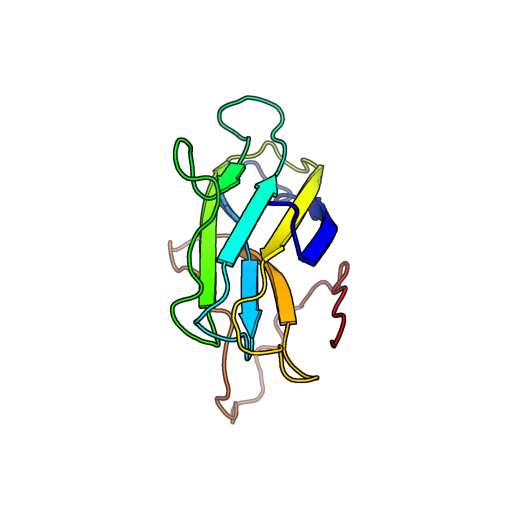00 96.00 86 TRP A CA 1
ATOM 673 C C . TRP A 1 86 ? -9.064 5.957 9.335 1.00 96.00 86 TRP A C 1
ATOM 675 O O . TRP A 1 86 ? -9.301 4.748 9.256 1.00 96.00 86 TRP A O 1
ATOM 685 N N . GLN A 1 87 ? -9.046 6.637 10.474 1.00 94.62 87 GLN A N 1
ATOM 686 C CA . GLN A 1 87 ? -9.280 6.034 11.774 1.00 94.62 87 GLN A CA 1
ATOM 687 C C . GLN A 1 87 ? -10.740 5.606 11.924 1.00 94.62 87 GLN A C 1
ATOM 689 O O . GLN A 1 87 ? -11.652 6.325 11.507 1.00 94.62 87 GLN A O 1
ATOM 694 N N . GLY A 1 88 ? -10.939 4.433 12.528 1.00 93.81 88 GLY A N 1
ATOM 695 C CA . GLY A 1 88 ? -12.233 3.993 13.037 1.00 93.81 88 GLY A CA 1
ATOM 696 C C . GLY A 1 88 ? -12.563 4.633 14.389 1.00 93.81 88 GLY A C 1
ATOM 697 O O . GLY A 1 88 ? -12.173 5.764 14.676 1.00 93.81 88 GLY A O 1
ATOM 698 N N . ALA A 1 89 ? -13.277 3.908 15.246 1.00 95.56 89 ALA A N 1
ATOM 699 C CA . ALA A 1 89 ? -13.498 4.322 16.631 1.00 95.56 89 ALA A CA 1
ATOM 700 C C . ALA A 1 89 ? -12.255 4.078 17.508 1.00 95.56 89 ALA A C 1
ATOM 702 O O . ALA A 1 89 ? -12.045 4.770 18.504 1.00 95.56 89 ALA A O 1
ATOM 703 N N . THR A 1 90 ? -11.424 3.110 17.129 1.00 95.62 90 THR A N 1
ATOM 704 C CA . THR A 1 90 ? -10.267 2.646 17.893 1.00 95.62 90 THR A CA 1
ATOM 705 C C . THR A 1 90 ? -9.004 3.386 17.452 1.00 95.62 90 THR A C 1
ATOM 707 O O . THR A 1 90 ? -8.700 3.480 16.262 1.00 95.62 90 THR A O 1
ATOM 710 N N . ALA A 1 91 ? -8.260 3.943 18.411 1.00 92.88 91 ALA A N 1
ATOM 711 C CA . ALA A 1 91 ? -6.963 4.564 18.143 1.00 92.88 91 ALA A CA 1
ATOM 712 C C . ALA A 1 91 ? -5.880 3.498 17.887 1.00 92.88 91 ALA A C 1
ATOM 714 O O . ALA A 1 91 ? -5.906 2.460 18.553 1.00 92.88 91 ALA A O 1
ATOM 715 N N . PRO A 1 92 ? -4.928 3.727 16.960 1.00 93.94 92 PRO A N 1
ATOM 716 C CA . PRO A 1 92 ? -3.790 2.837 16.785 1.00 93.94 92 PRO A CA 1
ATOM 717 C C . PRO A 1 92 ? -2.945 2.782 18.066 1.00 93.94 92 PRO A C 1
ATOM 719 O O . PRO A 1 92 ? -2.717 3.829 18.679 1.00 93.94 92 PRO A O 1
ATOM 722 N N . PRO A 1 93 ? -2.484 1.593 18.488 1.00 94.06 93 PRO A N 1
ATOM 723 C CA . PRO A 1 93 ? -1.494 1.487 19.554 1.00 94.06 93 PRO A CA 1
ATOM 724 C C . PRO A 1 93 ? -0.145 2.099 19.119 1.00 94.06 93 PRO A C 1
ATOM 726 O O . PRO A 1 93 ? 0.099 2.235 17.919 1.00 94.06 93 PRO A O 1
ATOM 729 N N . PRO A 1 94 ? 0.755 2.446 20.062 1.00 90.75 94 PRO A N 1
ATOM 730 C CA . PRO A 1 94 ? 2.028 3.106 19.739 1.00 90.75 94 PRO A CA 1
ATOM 731 C C . PRO A 1 94 ? 2.928 2.332 18.757 1.00 90.75 94 PRO A C 1
ATOM 733 O O . PRO A 1 94 ? 3.682 2.912 17.989 1.00 90.75 94 PRO A O 1
ATOM 736 N N . ASP A 1 95 ? 2.864 1.004 18.735 1.00 90.69 95 ASP A N 1
ATOM 737 C CA . ASP A 1 95 ? 3.672 0.157 17.849 1.00 90.69 95 ASP A CA 1
ATOM 738 C C . ASP A 1 95 ? 2.984 -0.190 16.517 1.00 90.69 95 ASP A C 1
ATOM 740 O O . ASP A 1 95 ? 3.539 -0.959 15.726 1.00 90.69 95 ASP A O 1
ATOM 744 N N . ALA A 1 96 ? 1.793 0.360 16.256 1.00 92.56 96 ALA A N 1
ATOM 745 C CA . ALA A 1 96 ? 1.118 0.182 14.980 1.00 92.56 96 ALA A CA 1
ATOM 746 C C . ALA A 1 96 ? 1.951 0.786 13.846 1.00 92.56 96 ALA A C 1
ATOM 748 O O . ALA A 1 96 ? 2.604 1.804 14.044 1.00 92.56 96 ALA A O 1
ATOM 749 N N . THR A 1 97 ? 1.956 0.189 12.654 1.00 93.06 97 THR A N 1
ATOM 750 C CA . THR A 1 97 ? 2.662 0.762 11.496 1.00 93.06 97 THR A CA 1
ATOM 751 C C . THR A 1 97 ? 1.923 0.523 10.185 1.00 93.06 97 THR A C 1
ATOM 753 O O . THR A 1 97 ? 1.169 -0.438 10.036 1.00 93.06 97 THR A O 1
ATOM 756 N N . ILE A 1 98 ? 2.175 1.406 9.212 1.00 92.50 98 ILE A N 1
ATOM 757 C CA . ILE A 1 98 ? 1.842 1.215 7.797 1.00 92.50 98 ILE A CA 1
ATOM 758 C C . ILE A 1 98 ? 3.126 1.472 7.008 1.00 92.50 98 ILE A C 1
ATOM 760 O O . ILE A 1 98 ? 3.626 2.597 6.983 1.00 92.50 98 ILE A O 1
ATOM 764 N N . THR A 1 99 ? 3.676 0.435 6.384 1.00 90.75 99 THR A N 1
ATOM 765 C CA . THR A 1 99 ? 4.933 0.496 5.635 1.00 90.75 99 THR A CA 1
ATOM 766 C C . THR A 1 99 ? 4.714 0.145 4.167 1.00 90.75 99 THR A C 1
ATOM 768 O O . THR A 1 99 ? 3.915 -0.742 3.864 1.00 90.75 99 THR A O 1
ATOM 771 N N . PRO A 1 100 ? 5.427 0.790 3.229 1.00 89.88 100 PRO A N 1
ATOM 772 C CA . PRO A 1 100 ? 5.482 0.304 1.856 1.00 89.88 100 PRO A CA 1
ATOM 773 C C . PRO A 1 100 ? 6.122 -1.078 1.809 1.00 89.88 100 PRO A C 1
ATOM 775 O O . PRO A 1 100 ? 7.059 -1.361 2.556 1.00 89.88 100 PRO A O 1
ATOM 778 N N . VAL A 1 101 ? 5.683 -1.902 0.868 1.00 88.81 101 VAL A N 1
ATOM 779 C CA . VAL A 1 101 ? 6.358 -3.152 0.527 1.00 88.81 101 VAL A CA 1
ATOM 780 C C . VAL A 1 101 ? 6.493 -3.258 -0.981 1.00 88.81 101 VAL A C 1
ATOM 782 O O . VAL A 1 101 ? 5.558 -2.960 -1.727 1.00 88.81 101 VAL A O 1
ATOM 785 N N . ILE A 1 102 ? 7.673 -3.697 -1.410 1.00 86.00 102 ILE A N 1
ATOM 786 C CA . ILE A 1 102 ? 7.987 -4.087 -2.780 1.00 86.00 102 ILE A CA 1
ATOM 787 C C . ILE A 1 102 ? 8.463 -5.537 -2.719 1.00 86.00 102 ILE A C 1
ATOM 789 O O . ILE A 1 102 ? 9.381 -5.856 -1.968 1.00 86.00 102 ILE A O 1
ATOM 793 N N . ALA A 1 103 ? 7.831 -6.407 -3.498 1.00 84.69 103 ALA A N 1
ATOM 794 C CA . ALA A 1 103 ? 8.136 -7.827 -3.577 1.00 84.69 103 ALA A CA 1
ATOM 795 C C . ALA A 1 103 ? 8.409 -8.200 -5.036 1.00 84.69 103 ALA A C 1
ATOM 797 O O . ALA A 1 103 ? 7.525 -8.123 -5.887 1.00 84.69 103 ALA A O 1
ATOM 798 N N . VAL A 1 104 ? 9.635 -8.608 -5.344 1.00 79.88 104 VAL A N 1
ATOM 799 C CA . VAL A 1 104 ? 9.995 -9.113 -6.675 1.00 79.88 104 VAL A CA 1
ATOM 800 C C . VAL A 1 104 ? 9.775 -10.625 -6.669 1.00 79.88 104 VAL A C 1
ATOM 802 O O . VAL A 1 104 ? 10.302 -11.264 -5.772 1.00 79.88 104 VAL A O 1
ATOM 805 N N . PRO A 1 105 ? 9.01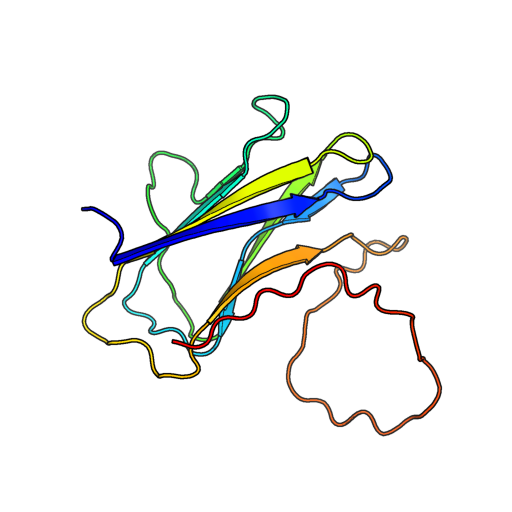5 -11.227 -7.599 1.00 65.75 105 PRO A N 1
ATOM 806 C CA . PRO A 1 105 ? 8.889 -12.679 -7.678 1.00 65.75 105 PRO A CA 1
ATOM 807 C C . PRO A 1 105 ? 10.275 -13.315 -7.800 1.00 65.75 105 PRO A C 1
ATOM 809 O O . PRO A 1 105 ? 11.096 -12.836 -8.585 1.00 65.75 105 PRO A O 1
ATOM 812 N N . ALA A 1 106 ? 10.547 -14.385 -7.051 1.00 56.34 106 ALA A N 1
ATOM 813 C CA . ALA A 1 106 ? 11.757 -15.167 -7.279 1.00 56.34 106 ALA A CA 1
ATOM 814 C C . ALA A 1 106 ? 11.761 -15.693 -8.725 1.00 56.34 106 ALA A C 1
ATOM 816 O O . ALA A 1 106 ? 10.694 -15.893 -9.314 1.00 56.34 106 ALA A O 1
ATOM 817 N N . ALA A 1 107 ? 12.947 -15.951 -9.286 1.00 51.50 107 ALA A N 1
ATOM 818 C CA . ALA A 1 107 ? 13.108 -16.489 -10.643 1.00 51.50 107 ALA A CA 1
ATOM 819 C C . ALA A 1 107 ? 12.291 -17.779 -10.894 1.00 51.50 107 ALA A C 1
ATOM 821 O O . ALA A 1 107 ? 11.941 -18.066 -12.035 1.00 51.50 107 ALA A O 1
ATOM 822 N N . ASP A 1 108 ? 11.902 -18.479 -9.823 1.00 42.84 108 ASP A N 1
ATOM 823 C CA . ASP A 1 108 ? 11.101 -19.707 -9.843 1.00 42.84 108 ASP A CA 1
ATOM 824 C C . ASP A 1 108 ? 9.599 -19.492 -9.543 1.00 42.84 108 ASP A C 1
ATOM 826 O O . ASP A 1 108 ? 8.865 -20.445 -9.287 1.00 42.84 108 ASP A O 1
ATOM 830 N N . GLY A 1 109 ? 9.105 -18.248 -9.543 1.00 41.38 109 GLY A N 1
ATOM 831 C CA . GLY A 1 109 ? 7.684 -17.940 -9.321 1.00 41.38 109 GLY A CA 1
ATOM 832 C C . GLY A 1 109 ? 7.224 -17.989 -7.857 1.00 41.38 109 GLY A C 1
ATOM 833 O O . GLY A 1 109 ? 6.025 -17.905 -7.589 1.00 41.38 109 GLY A O 1
ATOM 834 N N . VAL A 1 110 ? 8.155 -18.087 -6.903 1.00 36.94 110 VAL A N 1
ATOM 835 C CA . VAL A 1 110 ? 7.859 -18.028 -5.464 1.00 36.94 110 VAL A CA 1
ATOM 836 C C . VAL A 1 110 ? 7.773 -16.564 -5.022 1.00 36.94 110 VAL A C 1
ATOM 838 O O . VAL A 1 110 ? 8.710 -15.784 -5.197 1.00 36.94 110 VAL A O 1
ATOM 841 N N . LEU A 1 111 ? 6.622 -16.171 -4.474 1.00 37.66 111 LEU A N 1
ATOM 842 C CA . LEU A 1 111 ? 6.429 -14.871 -3.832 1.00 37.66 111 LEU A CA 1
ATOM 843 C C . LEU A 1 111 ? 7.167 -14.881 -2.485 1.00 37.66 111 LEU A C 1
ATOM 845 O O . LEU A 1 111 ? 6.883 -15.731 -1.646 1.00 37.66 111 LEU A O 1
ATOM 849 N N . PHE A 1 112 ? 8.117 -13.963 -2.286 1.00 40.53 112 PHE A N 1
ATOM 850 C CA . PHE A 1 112 ? 8.785 -13.778 -0.995 1.00 40.53 112 PHE A CA 1
ATOM 851 C C . PHE A 1 112 ? 7.759 -13.320 0.054 1.00 40.53 112 PHE A C 1
ATOM 853 O O . PHE A 1 112 ? 7.082 -12.310 -0.138 1.00 40.53 112 PHE A O 1
ATOM 860 N N . ASP A 1 113 ? 7.640 -14.085 1.138 1.00 36.34 113 ASP A N 1
ATOM 861 C CA . ASP A 1 113 ? 6.848 -13.764 2.325 1.00 36.34 113 ASP A CA 1
ATOM 862 C C . ASP A 1 113 ? 7.681 -12.896 3.281 1.00 36.34 113 ASP A C 1
ATOM 864 O O . ASP A 1 113 ? 8.815 -13.238 3.624 1.00 36.34 113 ASP A O 1
ATOM 868 N N . THR A 1 114 ? 7.124 -11.769 3.714 1.00 41.28 114 THR A N 1
ATOM 869 C CA . THR A 1 114 ? 7.722 -10.884 4.717 1.00 41.28 114 THR A CA 1
ATOM 870 C C . THR A 1 114 ? 7.116 -11.190 6.100 1.00 41.28 114 THR A C 1
ATOM 872 O O . THR A 1 114 ? 6.253 -10.458 6.573 1.00 41.28 114 THR A O 1
ATOM 875 N N . PHE A 1 115 ? 7.610 -12.282 6.705 1.00 41.66 115 PHE A N 1
ATOM 876 C CA . PHE A 1 115 ? 7.759 -12.692 8.128 1.00 41.66 115 PHE A CA 1
ATOM 877 C C . PHE A 1 115 ? 6.645 -12.445 9.177 1.00 41.66 115 PHE A C 1
ATOM 879 O O . PHE A 1 115 ? 6.158 -11.326 9.346 1.00 41.66 115 PHE A O 1
ATOM 886 N N . PRO A 1 116 ? 6.427 -13.427 10.085 1.00 40.12 116 PRO A N 1
ATOM 887 C CA . PRO A 1 116 ? 6.766 -13.165 11.493 1.00 40.12 116 PRO A CA 1
ATOM 888 C C . PRO A 1 116 ? 7.319 -14.385 12.273 1.00 40.12 116 PRO A C 1
ATOM 890 O O . PRO A 1 116 ? 6.772 -15.480 12.248 1.00 40.12 116 PRO A O 1
ATOM 893 N N . ASN A 1 117 ? 8.348 -14.145 13.090 1.00 34.16 117 ASN A N 1
ATOM 894 C CA . ASN A 1 117 ? 8.629 -14.886 14.329 1.00 34.16 117 ASN A CA 1
ATOM 895 C C . ASN A 1 117 ? 9.008 -16.389 14.273 1.00 34.16 117 ASN A C 1
ATOM 897 O O . ASN A 1 117 ? 8.674 -17.125 15.200 1.00 34.16 117 ASN A O 1
ATOM 901 N N . SER A 1 118 ? 9.766 -16.857 13.279 1.00 31.62 118 SER A N 1
ATOM 902 C CA . SER A 1 118 ? 10.516 -18.114 13.429 1.00 31.62 118 SER A CA 1
ATOM 903 C C . SER A 1 118 ? 11.925 -17.814 13.934 1.00 31.62 118 SER A C 1
ATOM 905 O O . SER A 1 118 ? 12.712 -17.159 13.254 1.00 31.62 118 SER A O 1
ATOM 907 N N . THR A 1 119 ? 12.252 -18.282 15.134 1.00 33.28 119 THR A N 1
ATOM 908 C CA . THR A 1 119 ? 13.636 -18.481 15.580 1.00 33.28 119 THR A CA 1
ATOM 909 C C . THR A 1 119 ? 14.383 -19.275 14.506 1.00 33.28 119 THR A C 1
ATOM 911 O O . THR A 1 119 ? 14.092 -20.449 14.294 1.00 33.28 119 THR A O 1
ATOM 914 N N . PHE A 1 120 ? 15.285 -18.619 13.776 1.00 36.41 120 PHE A N 1
ATOM 915 C CA . PHE A 1 120 ? 16.144 -19.272 12.791 1.00 36.41 120 PHE A CA 1
ATOM 916 C C . PHE A 1 120 ? 17.331 -19.895 13.528 1.00 36.41 120 PHE A C 1
ATOM 918 O O . PHE A 1 120 ? 18.197 -19.175 14.017 1.00 36.41 120 PHE A O 1
ATOM 925 N N . ASP A 1 121 ? 17.334 -21.224 13.623 1.00 35.41 121 ASP A N 1
ATOM 926 C CA . ASP A 1 121 ? 18.327 -22.021 14.358 1.00 35.41 121 ASP A CA 1
ATOM 927 C C . ASP A 1 121 ? 19.472 -22.560 13.472 1.00 35.41 121 ASP A C 1
ATOM 929 O O . ASP A 1 121 ? 20.192 -23.463 13.880 1.00 35.41 121 ASP A O 1
ATOM 933 N N . GLU A 1 122 ? 19.690 -22.031 12.262 1.00 33.69 122 GLU A N 1
ATOM 934 C CA . GLU A 1 122 ? 20.754 -22.527 11.369 1.00 33.69 122 GLU A CA 1
ATOM 935 C C . GLU A 1 122 ? 21.598 -21.376 10.769 1.00 33.69 122 GLU A C 1
ATOM 937 O O . GLU A 1 122 ? 21.046 -20.456 10.156 1.00 33.69 122 GLU A O 1
ATOM 942 N N . PRO A 1 123 ? 22.940 -21.395 10.921 1.00 37.19 123 PRO A N 1
ATOM 943 C CA . PRO A 1 123 ? 23.809 -20.283 10.550 1.00 37.19 123 PRO A CA 1
ATOM 944 C C . PRO A 1 123 ? 24.492 -20.512 9.192 1.00 37.19 123 PRO A C 1
ATOM 946 O O . PRO A 1 123 ? 25.594 -21.049 9.176 1.00 37.19 123 PRO A O 1
ATOM 949 N N . TRP A 1 124 ? 23.916 -20.086 8.057 1.00 38.34 124 TRP A N 1
ATOM 950 C CA . TRP A 1 124 ? 24.745 -19.830 6.852 1.00 38.34 124 TRP A CA 1
ATOM 951 C C . TRP A 1 124 ? 24.142 -19.012 5.693 1.00 38.34 124 TRP A C 1
ATOM 953 O O . TRP A 1 124 ? 24.924 -18.559 4.859 1.00 38.34 124 TRP A O 1
ATOM 963 N N . GLU A 1 125 ? 22.848 -18.687 5.620 1.00 33.34 125 GLU A N 1
ATOM 964 C CA . GLU A 1 125 ? 22.354 -17.818 4.528 1.00 33.34 125 GLU A CA 1
ATOM 965 C C . GLU A 1 125 ? 22.283 -16.336 4.916 1.00 33.34 125 GLU A C 1
ATOM 967 O O . GLU A 1 125 ? 21.228 -15.725 5.069 1.00 33.34 125 GLU A O 1
ATOM 972 N N . ALA A 1 126 ? 23.462 -15.719 5.018 1.00 35.19 126 ALA A N 1
ATOM 973 C CA . ALA A 1 126 ? 23.606 -14.270 4.943 1.00 35.19 126 ALA A CA 1
ATOM 974 C C . ALA A 1 126 ? 23.362 -13.796 3.495 1.00 35.19 126 ALA A C 1
ATOM 976 O O . ALA A 1 126 ? 24.295 -13.445 2.765 1.00 35.19 126 ALA A O 1
ATOM 977 N N . VAL A 1 127 ? 22.100 -13.792 3.058 1.00 35.88 127 VAL A N 1
ATOM 978 C CA . VAL A 1 127 ? 21.702 -13.167 1.792 1.00 35.88 127 VAL A CA 1
ATOM 979 C C . VAL A 1 127 ? 21.677 -11.654 1.996 1.00 35.88 127 VAL A C 1
ATOM 981 O O . VAL A 1 127 ? 20.946 -11.114 2.825 1.00 35.88 127 VAL A O 1
ATOM 984 N N . ARG A 1 128 ? 22.556 -10.968 1.259 1.00 29.39 128 ARG A N 1
ATOM 985 C CA . ARG A 1 128 ? 22.812 -9.527 1.343 1.00 29.39 128 ARG A CA 1
ATOM 986 C C . ARG A 1 128 ? 21.532 -8.713 1.122 1.00 29.39 128 ARG A C 1
ATOM 988 O O . ARG A 1 128 ? 21.152 -8.444 -0.014 1.00 29.39 128 ARG A O 1
ATOM 995 N N . MET A 1 129 ? 20.935 -8.243 2.213 1.00 29.08 129 MET A N 1
ATOM 996 C CA . MET A 1 129 ? 20.022 -7.102 2.206 1.00 29.08 129 MET A CA 1
ATOM 997 C C . MET A 1 129 ? 20.794 -5.871 1.707 1.00 29.08 129 MET A C 1
ATOM 999 O O . MET A 1 129 ? 21.828 -5.521 2.278 1.00 29.08 129 MET A O 1
ATOM 1003 N N . ARG A 1 130 ? 20.323 -5.200 0.650 1.00 29.00 130 ARG A N 1
ATOM 1004 C CA . ARG A 1 130 ? 20.707 -3.802 0.408 1.00 29.00 130 ARG A CA 1
ATOM 1005 C C . ARG A 1 130 ? 19.785 -2.925 1.257 1.00 29.00 130 ARG A C 1
ATOM 1007 O O . ARG A 1 130 ? 18.576 -2.970 1.036 1.00 29.00 130 ARG A O 1
ATOM 1014 N N . PRO A 1 131 ? 20.306 -2.164 2.231 1.00 34.56 131 PRO A N 1
ATOM 1015 C CA . PRO A 1 131 ? 19.496 -1.290 3.057 1.00 34.56 131 PR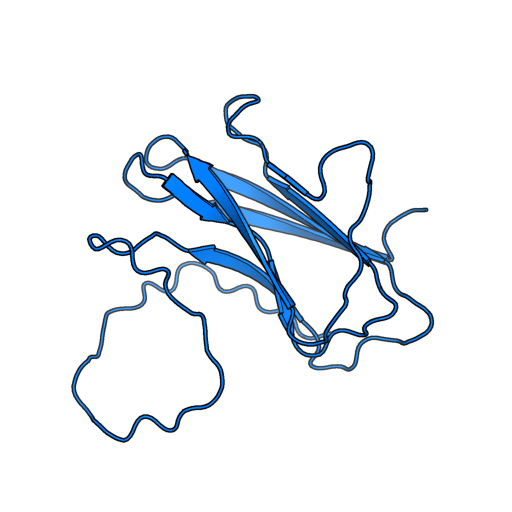O A CA 1
ATOM 1016 C C . PRO A 1 131 ? 19.331 0.050 2.342 1.00 34.56 131 PRO A C 1
ATOM 1018 O O . PRO A 1 131 ? 19.946 1.033 2.736 1.00 34.56 131 PRO A O 1
ATOM 1021 N N . ASP A 1 132 ? 18.511 0.107 1.297 1.00 32.56 132 ASP A N 1
ATOM 1022 C CA . ASP A 1 132 ? 18.148 1.395 0.709 1.00 32.56 132 ASP A CA 1
ATOM 1023 C C . ASP A 1 132 ? 16.736 1.781 1.179 1.00 32.56 132 ASP A C 1
ATOM 1025 O O . ASP A 1 132 ? 15.720 1.433 0.589 1.00 32.56 132 ASP A O 1
ATOM 1029 N N . VAL A 1 133 ? 16.741 2.517 2.301 1.00 34.25 133 VAL A N 1
ATOM 1030 C CA . VAL A 1 133 ? 15.671 3.363 2.865 1.00 34.25 133 VAL A CA 1
ATOM 1031 C C . VAL A 1 133 ? 14.478 2.626 3.499 1.00 34.25 133 VAL A C 1
ATOM 1033 O O . VAL A 1 133 ? 13.358 2.610 2.998 1.00 34.25 133 VAL A O 1
ATOM 1036 N N . LEU A 1 134 ? 14.704 2.112 4.714 1.00 33.03 134 LEU A N 1
ATOM 1037 C CA . LEU A 1 134 ? 13.649 1.719 5.651 1.00 33.03 134 LEU A CA 1
ATOM 1038 C C . LEU A 1 134 ? 13.210 2.948 6.478 1.00 33.03 134 LEU A C 1
ATOM 1040 O O . LEU A 1 134 ? 13.729 3.185 7.569 1.00 33.03 134 LEU A O 1
ATOM 1044 N N . VAL A 1 135 ? 12.268 3.761 5.985 1.00 30.56 135 VAL A N 1
ATOM 1045 C CA . VAL A 1 135 ? 11.624 4.787 6.833 1.00 30.56 135 VAL A CA 1
ATOM 1046 C C . VAL A 1 135 ? 10.535 4.105 7.656 1.00 30.56 135 VAL A C 1
ATOM 1048 O O . VAL A 1 135 ? 9.379 4.028 7.252 1.00 30.56 135 VAL A O 1
ATOM 1051 N N . THR A 1 136 ? 10.929 3.580 8.815 1.00 35.28 136 THR A N 1
ATOM 1052 C CA . THR A 1 136 ? 9.994 3.105 9.841 1.00 35.28 136 THR A CA 1
ATOM 1053 C C . THR A 1 136 ? 9.639 4.290 10.730 1.00 35.28 136 THR A C 1
ATOM 1055 O O . THR A 1 136 ? 10.538 4.898 11.313 1.00 35.28 136 THR A O 1
ATOM 1058 N N . ARG A 1 137 ? 8.354 4.642 10.844 1.00 34.94 137 ARG A N 1
ATOM 1059 C CA . ARG A 1 137 ? 7.899 5.572 11.881 1.00 34.94 137 ARG A CA 1
ATOM 1060 C C . ARG A 1 137 ? 6.834 4.904 12.743 1.00 34.94 137 ARG A C 1
ATOM 1062 O O . ARG A 1 137 ? 5.806 4.471 12.234 1.00 34.94 137 ARG A O 1
ATOM 1069 N N . THR A 1 138 ? 7.153 4.823 14.026 1.00 34.75 138 THR A N 1
ATOM 1070 C CA . THR A 1 138 ? 6.312 4.385 15.144 1.00 34.75 138 THR A CA 1
ATOM 1071 C C . THR A 1 138 ? 5.263 5.464 15.439 1.00 34.75 138 THR A C 1
ATOM 1073 O O . THR A 1 138 ? 5.580 6.653 15.291 1.00 34.75 138 THR A O 1
ATOM 1076 N N . PHE A 1 139 ? 4.036 5.066 15.780 1.00 41.91 139 PHE A N 1
ATOM 1077 C CA . PHE A 1 139 ? 2.940 5.988 16.100 1.00 41.91 139 PHE A CA 1
ATOM 1078 C C . PHE A 1 139 ? 3.042 6.515 17.538 1.00 41.91 139 PHE A C 1
ATOM 1080 O O . PHE A 1 139 ? 3.628 5.833 18.409 1.00 41.91 139 PHE A O 1
#

Sequence (139 aa):
MAPNWEQTIPVAGPPDTLRFGIGVQMRNMPTDGWFAFNVPGYDAESTIIFPPPPNARSPVYRPDLAVLVMVTWRAGFVSSMTMRWWQGATAPPPDATITPVIAVPAADGVLFDTFPNSTFDEPWEAVRMRPDVLVTRTF

pLDDT: mean 77.25, std 23.68, range [29.0, 96.75]

Mean predicted aligned error: 10.75 Å

Organism: Conexibacter woesei (strain DSM 14684 / CCUG 47730 / CIP 108061 / JCM 11494 / NBRC 100937 / ID131577) (NCBI:txid469383)

Radius of gyration: 16.03 Å; Cα contacts (8 Å, |Δi|>4): 279; chains: 1; bounding box: 40×36×38 Å

Solvent-accessible surface area (backbone atoms only — not comparable to full-atom values): 8382 Å² total; per-residue (Å²): 132,83,63,78,41,74,50,74,44,82,43,71,50,55,76,52,70,48,66,29,31,39,40,41,35,33,34,59,34,52,54,66,20,35,35,28,39,36,30,69,38,97,49,79,83,43,36,47,57,38,44,55,81,92,43,81,55,38,74,29,87,48,33,70,40,71,49,70,48,81,41,56,50,60,50,57,41,73,41,42,38,41,40,36,32,34,74,39,92,58,78,65,49,52,80,18,38,79,39,82,44,76,41,64,55,40,98,83,73,48,72,75,80,88,79,82,92,72,87,79,90,72,95,76,84,83,72,83,78,78,89,81,75,87,85,80,69,72,86

Nearest PDB structures (foldseek):
  4gwm-assembly1_A  TM=4.832E-01  e=1.724E-01  Homo sapiens
  7uaf-assembly1_D  TM=4.501E-01  e=9.827E-01  Homo sapiens
  4gwn-assembly1_A  TM=3.975E-01  e=4.799E-01  Homo sapiens
  7uab-assembly1_H  TM=4.488E-01  e=9.827E-01  Homo sapiens
  7uac-assembly1_H  TM=4.420E-01  e=1.406E+00  Homo sapiens

Secondary structure (DSSP, 8-state):
---SEEEEEEEE--SSS-EEEEEEEEES--TT-EEEEEE--SSSSS-EEESPTT---EE--SSS-EEEEEEE--TT-EEEEEEEEE--SSPPPTT-EEEEEEEPPPTTSPPPP--------------------------